Protein AF-A0A7Z9HF54-F1 (afdb_monomer_lite)

Structure (mmCIF, N/CA/C/O backbone):
data_AF-A0A7Z9HF54-F1
#
_entry.id   AF-A0A7Z9HF54-F1
#
loop_
_atom_site.group_PDB
_atom_site.id
_atom_site.type_symbol
_atom_site.label_atom_id
_atom_site.label_alt_id
_atom_site.label_comp_id
_atom_site.label_asym_id
_atom_site.label_entity_id
_atom_site.label_seq_id
_atom_site.pdbx_PDB_ins_code
_atom_site.Cartn_x
_atom_site.Cartn_y
_atom_site.Cartn_z
_atom_site.occupancy
_atom_site.B_iso_or_equiv
_atom_site.auth_seq_id
_atom_site.auth_comp_id
_atom_site.auth_asym_id
_atom_site.auth_atom_id
_atom_site.pdbx_PDB_model_num
ATOM 1 N N . SER A 1 1 ? -14.519 -15.956 -8.396 1.00 73.06 1 SER A N 1
ATOM 2 C CA . SER A 1 1 ? -13.255 -16.584 -8.837 1.00 73.06 1 SER A CA 1
ATOM 3 C C . SER A 1 1 ? -12.858 -16.233 -10.271 1.00 73.06 1 SER A C 1
ATOM 5 O O . SER A 1 1 ? -11.722 -15.829 -10.467 1.00 73.06 1 SER A O 1
ATOM 7 N N . LEU A 1 2 ? -13.773 -16.263 -11.252 1.00 82.81 2 LEU A N 1
ATOM 8 C CA . LEU A 1 2 ? -13.471 -16.016 -12.679 1.00 82.81 2 LEU A CA 1
ATOM 9 C C . LEU A 1 2 ? -12.888 -14.635 -13.032 1.00 82.81 2 LEU A C 1
ATOM 11 O O . LEU A 1 2 ? -11.873 -14.546 -13.719 1.00 82.81 2 LEU A O 1
ATOM 15 N N . PHE A 1 3 ? -13.478 -13.540 -12.544 1.00 84.56 3 PHE A N 1
ATOM 16 C CA . PHE A 1 3 ? -12.905 -12.205 -12.782 1.00 84.56 3 PHE A CA 1
ATOM 17 C C . PHE A 1 3 ? -11.520 -12.054 -12.134 1.00 84.56 3 PHE A C 1
ATOM 19 O O . PHE A 1 3 ? -10.623 -11.445 -12.713 1.00 84.56 3 PHE A O 1
ATOM 26 N N . GLY A 1 4 ? -11.322 -12.684 -10.971 1.00 83.31 4 GLY A N 1
ATOM 27 C CA . GLY A 1 4 ? -10.031 -12.739 -10.287 1.00 83.31 4 GLY A CA 1
ATOM 28 C C . GLY A 1 4 ? -8.976 -13.498 -11.091 1.00 83.31 4 GLY A C 1
ATOM 29 O O . GLY A 1 4 ? -7.866 -13.001 -11.234 1.00 83.31 4 GLY A O 1
ATOM 30 N N . SER A 1 5 ? -9.312 -14.647 -11.687 1.00 88.19 5 SER A N 1
ATOM 31 C CA . SER A 1 5 ? -8.368 -15.389 -12.533 1.00 88.19 5 SER A CA 1
ATOM 32 C C . SER A 1 5 ? -7.984 -14.619 -13.796 1.00 88.19 5 SER A C 1
ATOM 34 O O . SER A 1 5 ? -6.807 -14.570 -14.139 1.00 88.19 5 SER A O 1
ATOM 36 N N . VAL A 1 6 ? -8.935 -13.955 -14.462 1.00 90.62 6 VAL A N 1
ATOM 37 C CA . VAL A 1 6 ? -8.623 -13.111 -15.633 1.00 90.62 6 VAL A CA 1
ATOM 38 C C . VAL A 1 6 ? -7.692 -11.961 -15.235 1.00 90.62 6 VAL A C 1
ATOM 40 O O . VAL A 1 6 ? -6.705 -11.691 -15.919 1.00 90.62 6 VAL A O 1
ATOM 43 N N . PHE A 1 7 ? -7.954 -11.323 -14.092 1.00 88.62 7 PHE A N 1
ATOM 44 C CA . PHE A 1 7 ? -7.105 -10.255 -13.572 1.00 88.62 7 PHE A CA 1
ATOM 45 C C . PHE A 1 7 ? -5.696 -10.744 -13.197 1.00 88.62 7 PHE A C 1
ATOM 47 O O . PHE A 1 7 ? -4.709 -10.099 -13.549 1.00 88.62 7 PHE A O 1
ATOM 54 N N . LEU A 1 8 ? -5.576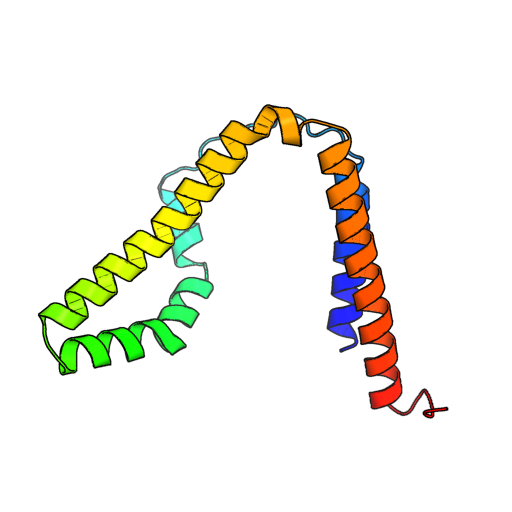 -11.906 -12.547 1.00 89.69 8 LEU A N 1
ATOM 55 C CA . LEU A 1 8 ? -4.285 -12.505 -12.197 1.00 89.69 8 LEU A CA 1
ATOM 56 C C . LEU A 1 8 ? -3.484 -12.940 -13.432 1.00 89.69 8 LEU A C 1
ATOM 58 O O . LEU A 1 8 ? -2.275 -12.716 -13.466 1.00 89.69 8 LEU A O 1
ATOM 62 N N . LEU A 1 9 ? -4.135 -13.485 -14.467 1.00 91.31 9 LEU A N 1
ATOM 63 C CA . LEU A 1 9 ? -3.499 -13.769 -15.763 1.00 91.31 9 LEU A CA 1
ATOM 64 C C . LEU A 1 9 ? -2.933 -12.493 -16.394 1.00 91.31 9 LEU A C 1
ATOM 66 O O . LEU A 1 9 ? -1.783 -12.469 -16.841 1.00 91.31 9 LEU A O 1
ATOM 70 N N . TYR A 1 10 ? -3.720 -11.416 -16.400 1.00 91.12 10 TYR A N 1
ATOM 71 C CA . TYR A 1 10 ? -3.278 -10.119 -16.907 1.00 91.12 10 TYR A CA 1
ATOM 72 C C . TYR A 1 10 ? -2.076 -9.575 -16.117 1.00 91.12 10 TYR A C 1
ATOM 74 O O . TYR A 1 10 ? -1.085 -9.149 -16.711 1.00 91.12 10 TYR A O 1
ATOM 82 N N . LEU A 1 11 ? -2.111 -9.639 -14.783 1.00 89.94 11 LEU A N 1
ATOM 83 C CA . LEU A 1 11 ? -0.994 -9.206 -13.941 1.00 89.94 11 LEU A CA 1
ATOM 84 C C . LEU A 1 11 ? 0.261 -10.063 -14.133 1.00 89.94 11 LEU A C 1
ATOM 86 O O . LEU A 1 11 ? 1.354 -9.511 -14.250 1.00 89.94 11 LEU A O 1
ATOM 90 N N . GLY A 1 12 ? 0.123 -11.389 -14.202 1.00 88.88 12 GLY A N 1
ATOM 91 C CA . GLY A 1 12 ? 1.248 -12.305 -14.389 1.00 88.88 12 GLY A CA 1
ATOM 92 C C . GLY A 1 12 ? 1.949 -12.098 -15.732 1.00 88.88 12 GLY A C 1
ATOM 93 O O . GLY A 1 12 ? 3.168 -11.924 -15.778 1.00 88.88 12 GLY A O 1
ATOM 94 N N . THR A 1 13 ? 1.182 -12.015 -16.823 1.00 88.81 13 THR A N 1
ATOM 95 C CA . THR A 1 13 ? 1.723 -11.749 -18.169 1.00 88.81 13 THR A CA 1
ATOM 96 C C . THR A 1 13 ? 2.382 -10.374 -18.262 1.00 88.81 13 THR A C 1
ATOM 98 O O . THR A 1 13 ? 3.482 -10.249 -18.809 1.00 88.81 13 THR A O 1
ATOM 101 N N . LYS A 1 14 ? 1.768 -9.346 -17.663 1.00 88.12 14 LYS A N 1
ATOM 102 C CA . LYS A 1 14 ? 2.359 -8.009 -17.574 1.00 88.12 14 LYS A CA 1
ATOM 103 C C . LYS A 1 14 ? 3.664 -8.025 -16.777 1.00 88.12 14 LYS A C 1
ATOM 105 O O . LYS A 1 14 ? 4.638 -7.470 -17.269 1.00 88.12 14 LYS A O 1
ATOM 110 N N . SER A 1 15 ? 3.705 -8.706 -15.627 1.00 86.94 15 SER A N 1
ATOM 111 C CA . SER A 1 15 ? 4.897 -8.834 -14.771 1.00 86.94 15 SER A CA 1
ATOM 112 C C . SER A 1 15 ? 6.085 -9.427 -15.532 1.00 86.94 15 SER A C 1
ATOM 114 O O . SER A 1 15 ? 7.181 -8.864 -15.513 1.00 86.94 15 SER A O 1
ATOM 116 N N . ILE A 1 16 ? 5.858 -10.514 -16.280 1.00 86.25 16 ILE A N 1
ATOM 117 C CA . ILE A 1 16 ? 6.887 -11.160 -17.112 1.00 86.25 16 ILE A CA 1
ATOM 118 C C . ILE A 1 16 ? 7.360 -10.217 -18.225 1.00 86.25 16 ILE A C 1
ATOM 120 O O . ILE A 1 16 ? 8.562 -10.104 -18.471 1.00 86.25 16 ILE A O 1
ATOM 124 N N . ARG A 1 17 ? 6.435 -9.509 -18.889 1.00 83.62 17 ARG A N 1
ATOM 125 C CA . ARG A 1 17 ? 6.770 -8.564 -19.965 1.00 83.62 17 ARG A CA 1
ATOM 126 C C . ARG A 1 17 ? 7.589 -7.381 -19.449 1.00 83.62 17 ARG A C 1
ATOM 128 O O . ARG A 1 17 ? 8.573 -7.016 -20.083 1.00 83.62 17 ARG A O 1
ATOM 135 N N . THR A 1 18 ? 7.225 -6.821 -18.296 1.00 80.00 18 THR A N 1
ATOM 136 C CA . THR A 1 18 ? 7.957 -5.714 -17.663 1.00 80.00 18 THR A CA 1
ATOM 137 C C . THR A 1 18 ? 9.310 -6.142 -17.108 1.00 80.00 18 THR A C 1
ATOM 139 O O . THR A 1 18 ? 10.243 -5.356 -17.159 1.00 80.00 18 THR A O 1
ATOM 142 N N . ALA A 1 19 ? 9.459 -7.389 -16.649 1.00 76.56 19 ALA A N 1
ATOM 143 C CA . ALA A 1 19 ? 10.743 -7.922 -16.186 1.00 76.56 19 ALA A CA 1
ATOM 144 C C . ALA A 1 19 ? 11.797 -8.009 -17.304 1.00 76.56 19 ALA A C 1
ATOM 146 O O . ALA A 1 19 ? 12.995 -7.999 -17.034 1.00 76.56 19 ALA A O 1
ATOM 147 N N . ASN A 1 20 ? 11.348 -8.144 -18.555 1.00 68.44 20 ASN A N 1
ATOM 148 C CA . ASN A 1 20 ? 12.210 -8.216 -19.733 1.00 68.44 20 ASN A CA 1
ATOM 149 C C . ASN A 1 20 ? 12.544 -6.840 -20.328 1.00 68.44 20 ASN A C 1
ATOM 151 O O . ASN A 1 20 ? 13.436 -6.772 -21.169 1.00 68.44 20 ASN A O 1
ATOM 155 N N . ALA A 1 21 ? 11.829 -5.781 -19.940 1.00 69.12 21 ALA A N 1
ATOM 156 C CA . ALA A 1 21 ? 12.129 -4.427 -20.382 1.00 69.12 21 ALA A CA 1
ATOM 157 C C . ALA A 1 21 ? 13.331 -3.891 -19.596 1.00 69.12 21 ALA A C 1
ATOM 159 O O . ALA A 1 21 ? 13.391 -4.044 -18.375 1.00 69.12 21 ALA A O 1
ATOM 160 N N . GLU A 1 22 ? 14.286 -3.267 -20.286 1.00 63.28 22 GLU A N 1
ATOM 161 C CA . GLU A 1 22 ? 15.338 -2.513 -19.610 1.00 63.28 22 GLU A CA 1
ATOM 162 C C . GLU A 1 22 ? 14.690 -1.394 -18.794 1.00 63.28 22 GLU A C 1
ATOM 164 O O . GLU A 1 22 ? 13.923 -0.583 -19.319 1.00 63.28 22 GLU A O 1
ATOM 169 N N . ILE A 1 23 ? 14.967 -1.379 -17.490 1.00 64.12 23 ILE A N 1
ATOM 170 C CA . ILE A 1 23 ? 14.507 -0.317 -16.603 1.00 64.12 23 ILE A CA 1
ATOM 171 C C . ILE A 1 23 ? 15.340 0.910 -16.946 1.00 64.12 23 ILE A C 1
ATOM 173 O O . ILE A 1 23 ? 16.463 1.069 -16.473 1.00 64.12 23 ILE A O 1
ATOM 177 N N . THR A 1 24 ? 14.807 1.759 -17.816 1.00 60.50 24 THR A N 1
ATOM 178 C CA . THR A 1 24 ? 15.366 3.089 -18.027 1.00 60.50 24 THR A CA 1
ATOM 179 C C . THR A 1 24 ? 15.250 3.842 -16.703 1.00 60.50 24 THR A C 1
ATOM 181 O O . THR A 1 24 ? 14.173 3.844 -16.102 1.00 60.50 24 THR A O 1
ATOM 184 N N . ASP A 1 25 ? 16.344 4.452 -16.235 1.00 60.00 25 ASP A N 1
ATOM 185 C CA . ASP A 1 25 ? 16.363 5.318 -15.048 1.00 60.00 25 ASP A CA 1
ATOM 186 C C . ASP A 1 25 ? 15.501 6.563 -15.337 1.00 60.00 25 ASP A C 1
ATOM 188 O O . ASP A 1 25 ? 15.983 7.629 -15.713 1.00 60.00 25 ASP A O 1
ATOM 192 N N . PHE A 1 26 ? 14.183 6.409 -15.231 1.00 63.44 26 PHE A N 1
ATOM 193 C CA . PHE A 1 26 ? 13.230 7.496 -15.353 1.00 63.44 26 PHE A CA 1
ATOM 194 C C . PHE A 1 26 ? 12.979 8.049 -13.959 1.00 63.44 26 PHE A C 1
ATOM 196 O O . PHE A 1 26 ? 12.243 7.460 -13.168 1.00 63.44 26 PHE A O 1
ATOM 203 N N . THR A 1 27 ? 13.594 9.184 -13.645 1.00 70.81 27 THR A N 1
ATOM 204 C CA . THR A 1 27 ? 13.234 9.994 -12.483 1.00 70.81 27 THR A CA 1
ATOM 205 C C . THR A 1 27 ? 12.009 10.834 -12.844 1.00 70.81 27 THR A C 1
ATOM 207 O O . THR A 1 27 ? 12.118 11.766 -13.644 1.00 70.81 27 THR A O 1
ATOM 210 N N . PRO A 1 28 ? 10.818 10.532 -12.290 1.00 71.31 28 PRO A N 1
ATOM 211 C CA . PRO A 1 28 ? 9.639 11.344 -12.544 1.00 71.31 28 PRO A CA 1
ATOM 212 C C . PRO A 1 28 ? 9.863 12.761 -12.016 1.00 71.31 28 PRO A C 1
ATOM 214 O O . PRO A 1 28 ? 10.565 12.964 -11.021 1.00 71.31 28 PRO A O 1
ATOM 217 N N . ARG A 1 29 ? 9.222 13.746 -12.650 1.00 82.69 29 ARG A N 1
ATOM 218 C CA . ARG A 1 29 ? 9.206 15.117 -12.135 1.00 82.69 29 ARG A CA 1
ATOM 219 C C . ARG A 1 29 ? 8.659 15.113 -10.696 1.00 82.69 29 ARG A C 1
ATOM 221 O O . ARG A 1 29 ? 7.657 14.438 -10.449 1.00 82.69 29 ARG A O 1
ATOM 228 N N . PRO A 1 30 ? 9.260 15.868 -9.757 1.00 80.94 30 PRO A N 1
ATOM 229 C CA . PRO A 1 30 ? 8.697 16.019 -8.423 1.00 80.94 30 PRO A CA 1
ATOM 230 C C . PRO A 1 30 ? 7.279 16.590 -8.525 1.00 80.94 30 PRO A C 1
ATOM 232 O O . PRO A 1 30 ? 7.061 17.629 -9.152 1.00 80.94 30 PRO A O 1
ATOM 235 N N . LEU A 1 31 ? 6.321 15.878 -7.932 1.00 83.94 31 LEU A N 1
ATOM 236 C CA . LEU A 1 31 ? 4.926 16.305 -7.864 1.00 83.94 31 LEU A CA 1
ATOM 237 C C . LEU A 1 31 ? 4.813 17.575 -7.015 1.00 83.94 31 LEU A C 1
ATOM 239 O O . LEU A 1 31 ? 5.521 17.735 -6.016 1.00 83.94 31 LEU A O 1
ATOM 243 N N . LEU A 1 32 ? 3.898 18.471 -7.385 1.00 91.44 32 LEU A N 1
ATOM 244 C CA . LEU A 1 32 ? 3.596 19.637 -6.556 1.00 91.44 32 LEU A CA 1
ATOM 245 C C . LEU A 1 32 ? 2.872 19.209 -5.270 1.00 91.44 32 LEU A C 1
ATOM 247 O O . LEU A 1 32 ? 2.116 18.238 -5.258 1.00 91.44 32 LEU A O 1
ATOM 251 N N . LEU A 1 33 ? 3.009 19.997 -4.195 1.00 89.31 33 LEU A N 1
ATOM 252 C CA . LEU A 1 33 ? 2.294 19.771 -2.926 1.00 89.31 33 LEU A CA 1
ATOM 253 C C . LEU A 1 33 ? 0.785 19.572 -3.128 1.00 89.31 33 LEU A C 1
ATOM 255 O O . LEU A 1 33 ? 0.186 18.689 -2.518 1.00 89.31 33 LEU A O 1
ATOM 259 N N . LYS A 1 34 ? 0.181 20.341 -4.042 1.00 91.06 34 LYS A N 1
ATOM 260 C CA . LYS A 1 34 ? -1.237 20.213 -4.399 1.00 91.06 34 LYS A CA 1
ATOM 261 C C . LYS A 1 34 ? -1.574 18.822 -4.948 1.00 91.06 34 LYS A C 1
ATOM 263 O O . LYS A 1 34 ? -2.594 18.255 -4.572 1.00 91.06 34 LYS A O 1
ATOM 268 N N . GLU A 1 35 ? -0.731 18.264 -5.809 1.00 88.88 35 GLU A N 1
ATOM 269 C CA . GLU A 1 35 ? -0.945 16.937 -6.400 1.00 88.88 35 GLU A CA 1
ATOM 270 C C . GLU A 1 35 ? -0.825 15.842 -5.335 1.00 88.88 35 GLU A C 1
ATOM 272 O O . GLU A 1 35 ? -1.640 14.920 -5.304 1.00 88.88 35 GLU A O 1
ATOM 277 N N . LEU A 1 36 ? 0.128 15.986 -4.408 1.00 87.88 36 LEU A N 1
ATOM 278 C CA . LEU A 1 36 ? 0.295 15.078 -3.270 1.00 87.88 36 LEU A CA 1
ATOM 279 C C . LEU A 1 36 ? -0.930 15.091 -2.345 1.00 87.88 36 LEU A C 1
ATOM 281 O O . LEU A 1 36 ? -1.429 14.029 -1.968 1.00 87.88 36 LEU A O 1
ATOM 285 N N . MET A 1 37 ? -1.442 16.281 -2.016 1.00 90.19 37 MET A N 1
ATOM 286 C CA . MET A 1 37 ? -2.636 16.437 -1.181 1.00 90.19 37 MET A CA 1
ATOM 287 C C . MET A 1 37 ? -3.874 15.838 -1.850 1.00 90.19 37 MET A C 1
ATOM 289 O O . MET A 1 37 ? -4.573 15.047 -1.223 1.00 90.19 37 MET A O 1
ATOM 293 N N . ILE A 1 38 ? -4.125 16.161 -3.125 1.00 91.31 38 ILE A N 1
ATOM 294 C CA . ILE A 1 38 ? -5.291 15.646 -3.859 1.00 91.31 38 ILE A CA 1
ATOM 295 C C . ILE A 1 38 ? -5.218 14.122 -3.986 1.00 91.31 38 ILE A C 1
ATOM 297 O O . ILE A 1 38 ? -6.205 13.442 -3.726 1.00 91.31 38 ILE A O 1
ATOM 301 N N . THR A 1 39 ? -4.050 13.568 -4.319 1.00 87.75 39 THR A N 1
ATOM 302 C CA . THR A 1 39 ? -3.875 12.112 -4.444 1.00 87.75 39 THR A CA 1
ATOM 303 C C . THR A 1 39 ? -4.144 11.403 -3.119 1.00 87.75 39 THR A C 1
ATOM 305 O O . THR A 1 39 ? -4.743 10.330 -3.106 1.00 87.75 39 THR A O 1
ATOM 308 N N . ASN A 1 40 ? -3.729 11.991 -1.992 1.00 88.38 40 ASN A N 1
ATOM 309 C CA . ASN A 1 40 ? -4.006 11.425 -0.676 1.00 88.38 40 ASN A CA 1
ATOM 310 C C . ASN A 1 40 ? -5.495 11.526 -0.308 1.00 88.38 40 ASN A C 1
ATOM 312 O O . ASN A 1 40 ? -6.059 10.549 0.172 1.00 88.38 40 ASN A O 1
ATOM 316 N N . LEU A 1 41 ? -6.129 12.666 -0.594 1.00 89.69 41 LEU A N 1
ATOM 317 C CA . LEU A 1 41 ? -7.532 12.928 -0.267 1.00 89.69 41 LEU A CA 1
ATOM 318 C C . LEU A 1 41 ? -8.507 12.091 -1.107 1.00 89.69 41 LEU A C 1
ATOM 320 O O . LEU A 1 41 ? -9.559 11.690 -0.629 1.00 89.69 41 LEU A O 1
ATOM 324 N N . VAL A 1 42 ? -8.170 11.818 -2.366 1.00 91.88 42 VAL A N 1
ATOM 325 C CA . VAL A 1 42 ? -9.005 11.005 -3.267 1.00 91.88 42 VAL A CA 1
ATOM 326 C C . VAL A 1 42 ? -8.751 9.504 -3.071 1.00 91.88 42 VAL A C 1
ATOM 328 O O . VAL A 1 42 ? -9.515 8.672 -3.556 1.00 91.88 42 VAL A O 1
ATOM 331 N N . ASN A 1 43 ? -7.705 9.119 -2.335 1.00 89.50 43 ASN A N 1
ATOM 332 C CA . ASN A 1 43 ? -7.433 7.719 -2.038 1.00 89.50 43 ASN A CA 1
ATOM 333 C C . ASN A 1 43 ? -8.495 7.175 -1.061 1.00 89.50 43 ASN A 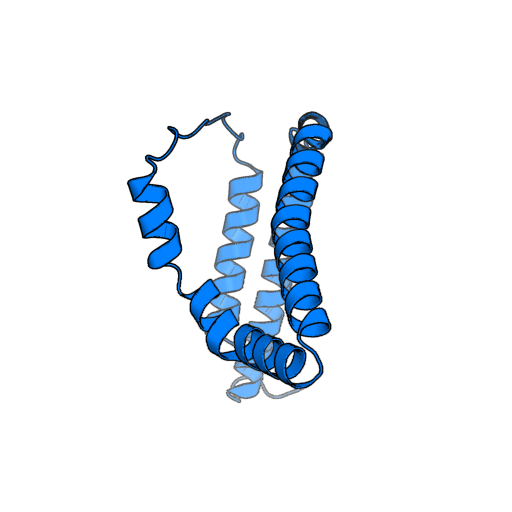C 1
ATOM 335 O O . ASN A 1 43 ? -8.555 7.644 0.073 1.00 89.50 43 ASN A O 1
ATOM 339 N N . PRO A 1 44 ? -9.302 6.161 -1.427 1.00 91.25 44 PRO A N 1
ATOM 340 C CA . PRO A 1 44 ? -10.331 5.619 -0.537 1.00 91.25 44 PRO A CA 1
ATOM 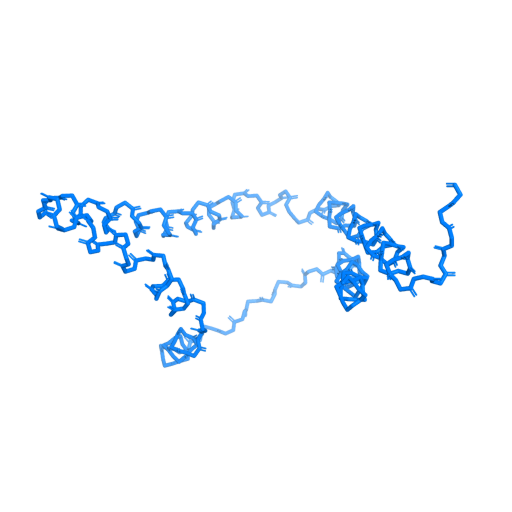341 C C . PRO A 1 44 ? -9.748 4.761 0.596 1.00 91.25 44 PRO A C 1
ATOM 343 O O . PRO A 1 44 ? -10.409 4.539 1.610 1.00 91.25 44 PRO A O 1
ATOM 346 N N . ASN A 1 45 ? -8.511 4.274 0.449 1.00 87.94 45 ASN A N 1
ATOM 347 C CA . ASN A 1 45 ? -7.930 3.302 1.375 1.00 87.94 45 ASN A CA 1
ATOM 348 C C . ASN A 1 45 ? -7.782 3.832 2.818 1.00 87.94 45 ASN A C 1
ATOM 350 O O . ASN A 1 45 ? -8.176 3.112 3.736 1.00 87.94 45 ASN A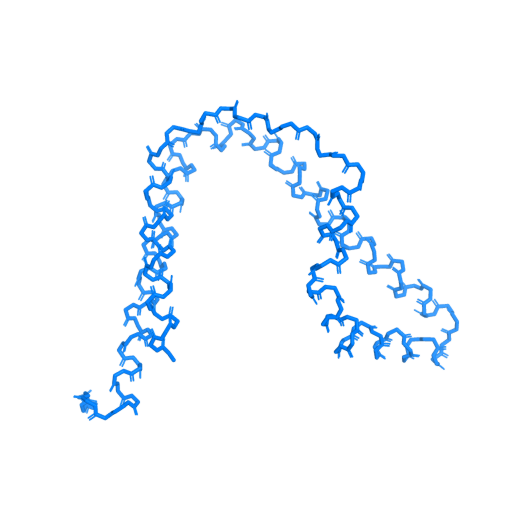 O 1
ATOM 354 N N . PRO A 1 46 ? -7.274 5.060 3.070 1.00 90.38 46 PRO A N 1
ATOM 355 C CA . PRO A 1 46 ? -7.202 5.615 4.421 1.00 90.38 46 PRO A CA 1
ATOM 356 C C . PRO A 1 46 ? -8.574 5.759 5.083 1.00 90.38 46 PRO A C 1
ATOM 358 O O . PRO A 1 46 ? -8.704 5.458 6.266 1.00 90.38 46 PRO A O 1
ATOM 361 N N . TYR A 1 47 ? -9.599 6.169 4.330 1.00 92.19 47 TYR A N 1
ATOM 362 C CA . TYR A 1 47 ? -10.957 6.302 4.859 1.00 92.19 47 TYR A CA 1
ATOM 363 C C . TYR A 1 47 ? -11.532 4.946 5.234 1.00 92.19 47 TYR A C 1
ATOM 365 O O . TYR A 1 47 ? -12.006 4.782 6.353 1.00 92.19 47 TYR A O 1
ATOM 373 N N . LEU A 1 48 ? -11.432 3.958 4.341 1.00 94.00 48 LEU A N 1
ATOM 374 C CA . LEU A 1 48 ? -11.881 2.598 4.630 1.00 94.00 48 LEU A CA 1
ATOM 375 C C . LEU A 1 48 ? -11.192 2.043 5.875 1.00 94.00 48 LEU A C 1
ATOM 377 O O . LEU A 1 48 ? -11.870 1.512 6.750 1.00 94.00 48 LEU A O 1
ATOM 381 N N . PHE A 1 49 ? -9.876 2.223 6.005 1.00 93.38 49 PHE A N 1
ATOM 382 C CA . PHE A 1 49 ? -9.144 1.817 7.202 1.00 93.38 49 PHE A CA 1
ATOM 383 C C . PHE A 1 49 ? -9.678 2.502 8.465 1.00 93.38 49 PHE A C 1
ATOM 385 O O . PHE A 1 49 ? -10.006 1.816 9.433 1.00 93.38 49 PHE A O 1
ATOM 392 N N . TRP A 1 50 ? -9.785 3.834 8.470 1.00 94.44 50 TRP A N 1
ATOM 393 C CA . TRP A 1 50 ? -10.221 4.571 9.655 1.00 94.44 50 TRP A CA 1
ATOM 394 C C . TRP A 1 50 ? -11.675 4.272 10.020 1.00 94.44 50 TRP A C 1
ATOM 396 O O . TRP A 1 50 ? -11.958 4.104 11.199 1.00 94.44 50 TRP A O 1
ATOM 406 N N . PHE A 1 51 ? -12.574 4.110 9.051 1.00 94.81 51 PHE A N 1
ATOM 407 C CA . PHE A 1 51 ? -13.968 3.758 9.327 1.00 94.81 51 PHE A CA 1
ATOM 408 C C . PHE A 1 51 ? -14.142 2.328 9.848 1.00 94.81 51 PHE A C 1
ATOM 410 O O . PHE A 1 51 ? -14.986 2.098 10.709 1.00 94.81 51 PHE A O 1
ATOM 417 N N . THR A 1 52 ? -13.367 1.364 9.346 1.00 93.88 52 THR A N 1
ATOM 418 C CA . THR A 1 52 ? -13.592 -0.062 9.652 1.00 93.88 52 THR A CA 1
ATOM 419 C C . THR A 1 52 ? -12.769 -0.578 10.827 1.00 93.88 52 THR A C 1
ATOM 421 O O . THR A 1 52 ? -13.246 -1.416 11.588 1.00 93.88 52 THR A O 1
ATOM 424 N N . VAL A 1 53 ? -11.537 -0.093 10.988 1.00 93.75 53 VAL A N 1
ATOM 425 C CA . VAL A 1 53 ? -10.563 -0.655 11.934 1.00 93.75 53 VAL A CA 1
ATOM 426 C C . VAL A 1 53 ? -9.945 0.442 12.792 1.00 93.75 53 VAL A C 1
ATOM 428 O O . VAL A 1 53 ? -10.036 0.388 14.016 1.00 93.75 53 VAL A O 1
ATOM 431 N N . GLY A 1 54 ? -9.352 1.458 12.162 1.00 93.25 54 GLY A N 1
ATOM 432 C CA . GLY A 1 54 ? -8.541 2.472 12.833 1.00 93.25 54 GLY A CA 1
ATOM 433 C C . GLY A 1 54 ? -9.297 3.241 13.913 1.00 93.25 54 GLY A C 1
ATOM 434 O O . GLY A 1 54 ? -8.847 3.278 15.056 1.00 93.25 54 GLY A O 1
ATOM 435 N N . ALA A 1 55 ? -10.457 3.822 13.586 1.00 93.62 55 ALA A N 1
ATOM 436 C CA . ALA A 1 55 ? -11.216 4.632 14.537 1.00 93.62 55 ALA A CA 1
ATOM 437 C C . ALA A 1 55 ? -11.849 3.784 15.651 1.00 93.62 55 ALA A C 1
ATOM 439 O O . ALA A 1 55 ? -11.686 4.163 16.810 1.00 93.62 55 ALA A O 1
ATOM 440 N N . PRO A 1 56 ? -12.486 2.622 15.380 1.00 93.75 56 PRO A N 1
ATOM 441 C CA . PRO A 1 56 ? -12.962 1.743 16.447 1.00 93.75 56 PRO A CA 1
ATOM 442 C C . PRO A 1 56 ? -11.861 1.324 17.432 1.00 93.75 56 PRO A C 1
ATOM 444 O O . PRO A 1 56 ? -12.094 1.333 18.640 1.00 93.75 56 PRO A O 1
ATOM 447 N N . LEU A 1 57 ? -10.657 0.993 16.944 1.00 93.81 57 LEU A N 1
ATOM 448 C CA . LEU A 1 57 ? -9.516 0.668 17.807 1.00 93.81 57 LEU A CA 1
ATOM 449 C C . LEU A 1 57 ? -9.027 1.883 18.596 1.00 93.81 57 LEU A C 1
ATOM 451 O O . LEU A 1 57 ? -8.863 1.783 19.808 1.00 93.81 57 LEU A O 1
ATOM 455 N N . MET A 1 58 ? -8.861 3.032 17.940 1.00 94.75 58 MET A N 1
ATOM 456 C CA . MET A 1 58 ? -8.435 4.270 18.591 1.00 94.75 58 MET A CA 1
ATOM 457 C C . MET A 1 58 ? -9.396 4.667 19.717 1.00 94.75 58 MET A C 1
ATOM 459 O O . MET A 1 58 ? -8.956 4.927 20.835 1.00 94.75 58 MET A O 1
ATOM 463 N N . VAL A 1 59 ? -10.706 4.668 19.450 1.00 94.81 59 VAL A N 1
ATOM 464 C CA . VAL A 1 59 ? -11.736 5.012 20.442 1.00 94.81 59 VAL A CA 1
ATOM 465 C C . VAL A 1 59 ? -11.683 4.054 21.629 1.00 94.81 59 VAL A C 1
ATOM 467 O O . VAL A 1 59 ? -11.666 4.514 22.768 1.00 94.81 59 VAL A O 1
ATOM 470 N N . ARG A 1 60 ? -11.576 2.739 21.391 1.00 94.00 60 ARG A N 1
ATOM 471 C CA . ARG A 1 60 ? -11.419 1.746 22.470 1.00 94.00 60 ARG A CA 1
ATOM 472 C C . ARG A 1 60 ? -10.163 2.001 23.307 1.00 94.00 60 ARG A C 1
ATOM 474 O O . ARG A 1 60 ? -10.221 1.911 24.529 1.00 94.00 60 ARG A O 1
ATOM 481 N N . SER A 1 61 ? -9.047 2.360 22.674 1.00 92.81 61 SER A N 1
ATOM 482 C CA . SER A 1 61 ? -7.806 2.682 23.383 1.00 92.81 61 SER A CA 1
ATOM 483 C C . SER A 1 61 ? -7.946 3.927 24.264 1.00 92.81 61 SER A C 1
ATOM 485 O O . SER A 1 61 ? -7.508 3.890 25.410 1.00 92.81 61 SER A O 1
ATOM 487 N N . PHE A 1 62 ? -8.597 4.992 23.783 1.00 94.00 62 PHE A N 1
ATOM 488 C CA . PHE A 1 62 ? -8.860 6.196 24.588 1.00 94.00 62 PHE A CA 1
ATOM 489 C C . PHE A 1 62 ? -9.868 5.962 25.718 1.00 94.00 62 PHE A C 1
ATOM 491 O O . PHE A 1 62 ? -9.738 6.569 26.778 1.00 94.00 62 PHE A O 1
ATOM 498 N N . GLN A 1 63 ? -10.847 5.076 25.515 1.00 93.94 63 GLN A N 1
ATOM 499 C CA . GLN A 1 63 ? -11.800 4.686 26.558 1.00 93.94 63 GLN A CA 1
ATOM 500 C C . GLN A 1 63 ? -11.133 3.937 27.714 1.00 93.94 63 GLN A C 1
ATOM 502 O O . GLN A 1 63 ? -11.598 4.038 28.845 1.00 93.94 63 GLN A O 1
ATOM 507 N N . GLN A 1 64 ? -10.054 3.196 27.446 1.00 91.00 64 GLN A N 1
ATOM 508 C CA . GLN A 1 64 ? -9.315 2.499 28.492 1.00 91.00 64 GLN A CA 1
ATOM 509 C C . GLN A 1 64 ? -8.476 3.477 29.316 1.00 91.00 64 GLN A C 1
ATOM 511 O O . GLN A 1 64 ? -8.661 3.579 30.524 1.00 91.00 64 GLN A O 1
ATOM 516 N N . THR A 1 65 ? -7.571 4.213 28.666 1.00 92.38 65 THR A N 1
ATOM 517 C CA . THR A 1 65 ? -6.865 5.349 29.270 1.00 92.38 65 THR A CA 1
ATOM 518 C C . THR A 1 65 ? -6.436 6.338 28.187 1.00 92.38 65 THR A C 1
ATOM 520 O O . THR A 1 65 ? -6.148 5.957 27.050 1.00 92.38 65 THR A O 1
ATOM 523 N N . TRP A 1 66 ? -6.281 7.610 28.555 1.00 92.00 66 TRP A N 1
ATOM 524 C CA . TRP A 1 66 ? -5.695 8.619 27.664 1.00 92.00 66 TRP A CA 1
ATOM 525 C C . TRP A 1 66 ? -4.304 8.216 27.149 1.00 92.00 66 TRP A C 1
ATOM 527 O O . TRP A 1 66 ? -4.000 8.416 25.973 1.00 92.00 66 TRP A O 1
ATOM 537 N N . GLY A 1 67 ? -3.482 7.595 28.003 1.00 94.00 67 GLY A N 1
ATOM 538 C CA . GLY A 1 67 ? -2.148 7.114 27.636 1.00 94.00 67 GLY A CA 1
ATOM 539 C C . GLY A 1 67 ? -2.187 6.030 26.559 1.00 94.00 67 GLY A C 1
ATOM 540 O O . GLY A 1 67 ? -1.464 6.126 25.572 1.00 94.00 67 GLY A O 1
ATOM 541 N N . SER A 1 68 ? -3.083 5.048 26.687 1.00 90.06 68 SER A N 1
ATOM 542 C CA . SER A 1 68 ? -3.251 3.970 25.704 1.00 90.06 68 SER A CA 1
ATOM 543 C C . SER A 1 68 ? -3.644 4.495 24.321 1.00 90.06 68 SER A C 1
ATOM 545 O O . SER A 1 68 ? -3.128 4.008 23.315 1.00 90.06 68 SER A O 1
ATOM 547 N N . GLY A 1 69 ? -4.512 5.510 24.255 1.00 92.00 69 GLY A N 1
ATOM 548 C CA . GLY A 1 69 ? -4.868 6.176 22.999 1.00 92.00 69 GLY A CA 1
ATOM 549 C C . GLY A 1 69 ? -3.677 6.867 22.324 1.00 92.00 69 GLY A C 1
ATOM 550 O O . GLY A 1 69 ? -3.460 6.703 21.122 1.00 92.00 69 GLY A O 1
ATOM 551 N N . ILE A 1 70 ? -2.858 7.583 23.101 1.00 95.06 70 ILE A N 1
ATOM 552 C CA . ILE A 1 70 ? -1.638 8.240 22.604 1.00 95.06 70 ILE A CA 1
ATOM 553 C C . ILE A 1 70 ? -0.614 7.200 22.128 1.00 95.06 70 ILE A C 1
ATOM 555 O O . ILE A 1 70 ? -0.060 7.344 21.037 1.00 95.06 70 ILE A O 1
ATOM 559 N N . THR A 1 71 ? -0.388 6.132 22.900 1.00 95.00 71 THR A N 1
ATOM 560 C CA . THR A 1 71 ? 0.521 5.041 22.520 1.00 95.00 71 THR A CA 1
ATOM 561 C C . THR A 1 71 ? 0.063 4.354 21.238 1.00 95.00 71 THR A C 1
ATOM 563 O O . THR A 1 71 ? 0.888 4.127 20.357 1.00 95.00 71 THR A O 1
ATOM 566 N N . PHE A 1 72 ? -1.239 4.083 21.084 1.00 93.75 72 PHE A N 1
ATOM 567 C CA . PHE A 1 72 ? -1.787 3.533 19.843 1.00 93.75 72 PHE A CA 1
ATOM 568 C C . PHE A 1 72 ? -1.451 4.425 18.646 1.00 93.75 72 PHE A C 1
ATOM 570 O O . PHE A 1 72 ? -0.908 3.942 17.652 1.00 93.75 72 PHE A O 1
ATOM 577 N N . LEU A 1 73 ? -1.724 5.729 18.752 1.00 94.44 73 LEU A N 1
ATOM 578 C CA . LEU A 1 73 ? -1.488 6.675 17.664 1.00 94.44 73 LEU A CA 1
ATOM 579 C C . LEU A 1 73 ? 0.002 6.745 17.301 1.00 94.44 73 LEU A C 1
ATOM 581 O O . LEU A 1 73 ? 0.361 6.683 16.125 1.00 94.44 73 LEU A O 1
ATOM 585 N N . PHE A 1 74 ? 0.869 6.811 18.313 1.00 95.94 74 PHE A N 1
ATOM 586 C CA . PHE A 1 74 ? 2.314 6.848 18.127 1.00 95.94 74 PHE A CA 1
ATOM 587 C C . PHE A 1 74 ? 2.835 5.576 17.449 1.00 95.94 74 PHE A C 1
ATOM 589 O O . PHE A 1 74 ? 3.483 5.661 16.408 1.00 95.94 74 PHE A O 1
ATOM 596 N N . SER A 1 75 ? 2.513 4.393 17.982 1.00 94.31 75 SER A N 1
ATOM 597 C CA . SER A 1 75 ? 2.942 3.112 17.412 1.00 94.31 75 SER A CA 1
ATOM 598 C C . SER A 1 75 ? 2.389 2.890 16.004 1.00 94.31 75 SER A C 1
ATOM 600 O O . SER A 1 75 ? 3.104 2.372 15.146 1.00 94.31 75 SER A O 1
ATOM 602 N N . PHE A 1 76 ? 1.153 3.321 15.735 1.00 93.94 76 PHE A N 1
ATOM 603 C CA . PHE A 1 76 ? 0.541 3.229 14.413 1.00 93.94 76 PHE A CA 1
ATOM 604 C C . PHE A 1 76 ? 1.303 4.057 13.371 1.00 93.94 76 PHE A C 1
ATOM 606 O O . PHE A 1 76 ? 1.729 3.516 12.348 1.00 93.94 76 PHE A O 1
ATOM 613 N N . TYR A 1 77 ? 1.526 5.352 13.628 1.00 94.06 77 TYR A N 1
ATOM 614 C CA . TYR A 1 77 ? 2.246 6.212 12.683 1.00 94.06 77 TYR A CA 1
ATOM 615 C C . TYR A 1 77 ? 3.724 5.843 12.573 1.00 94.06 77 TYR A C 1
ATOM 617 O O . TYR A 1 77 ? 4.275 5.879 11.471 1.00 94.06 77 TYR A O 1
ATOM 625 N N . LEU A 1 78 ? 4.355 5.429 13.675 1.00 96.38 78 LEU A N 1
ATOM 626 C CA . LEU A 1 78 ? 5.728 4.933 13.662 1.00 96.38 78 LEU A CA 1
ATOM 627 C C . LEU A 1 78 ? 5.842 3.680 12.792 1.00 96.38 78 LEU A C 1
ATOM 629 O O . LEU A 1 78 ? 6.734 3.617 11.954 1.00 96.38 78 LEU A O 1
ATOM 633 N N . GLY A 1 79 ? 4.923 2.720 12.918 1.00 94.88 79 GLY A N 1
ATOM 634 C CA . GLY A 1 79 ? 4.892 1.533 12.063 1.00 94.88 79 GLY A CA 1
ATOM 635 C C . GLY A 1 79 ? 4.647 1.877 10.591 1.00 94.88 79 GLY A C 1
ATOM 636 O O . GLY A 1 79 ? 5.365 1.402 9.711 1.00 94.88 79 GLY A O 1
ATOM 637 N N . LEU A 1 80 ? 3.681 2.757 10.313 1.00 91.44 80 LEU A N 1
ATOM 638 C CA . LEU A 1 80 ? 3.309 3.142 8.950 1.00 91.44 80 LEU A CA 1
ATOM 639 C C . LEU A 1 80 ? 4.448 3.874 8.225 1.00 91.44 80 LEU A C 1
ATOM 641 O O . LEU A 1 80 ? 4.790 3.527 7.091 1.00 91.44 80 LEU A O 1
ATOM 645 N N . CYS A 1 81 ? 5.053 4.875 8.867 1.00 94.06 81 CYS A N 1
ATOM 646 C CA . CYS A 1 81 ? 6.201 5.596 8.319 1.00 94.06 81 CYS A CA 1
ATOM 647 C C . CYS A 1 81 ? 7.462 4.724 8.320 1.00 94.06 81 CYS A C 1
ATOM 649 O O . CYS A 1 81 ? 8.219 4.735 7.350 1.00 94.06 81 CYS A O 1
ATOM 651 N N . GLY A 1 82 ? 7.655 3.931 9.374 1.00 94.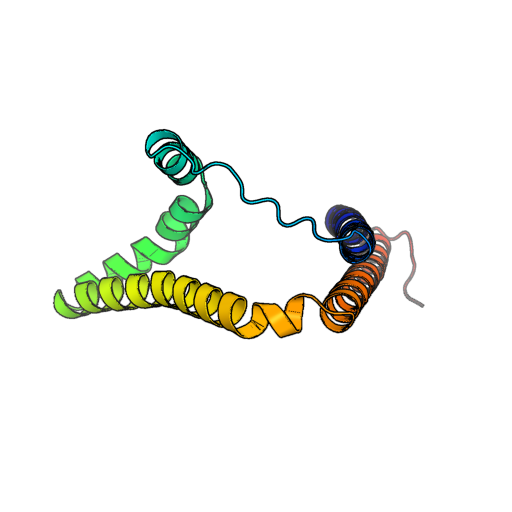12 82 GLY A N 1
ATOM 652 C CA . GLY A 1 82 ? 8.801 3.050 9.561 1.00 94.12 82 GLY A CA 1
ATOM 653 C C . GLY A 1 82 ? 8.914 1.999 8.466 1.00 94.12 82 GLY A C 1
ATOM 654 O O . GLY A 1 82 ? 9.979 1.866 7.876 1.00 94.12 82 GLY A O 1
ATOM 655 N N . VAL A 1 83 ? 7.823 1.314 8.104 1.00 93.75 83 VAL A N 1
ATOM 656 C CA . VAL A 1 83 ? 7.841 0.332 7.004 1.00 93.75 83 VAL A CA 1
ATOM 657 C C . VAL A 1 83 ? 8.212 0.992 5.677 1.00 93.75 83 VAL A C 1
ATOM 659 O O . VAL A 1 83 ? 9.041 0.460 4.944 1.00 93.75 83 VAL A O 1
ATOM 662 N N . LYS A 1 84 ? 7.662 2.174 5.369 1.00 89.12 84 LYS A N 1
ATOM 663 C CA . LYS A 1 84 ? 8.008 2.907 4.138 1.00 89.12 84 LYS A CA 1
ATOM 664 C C . LYS A 1 84 ? 9.481 3.311 4.111 1.00 89.12 84 LYS A C 1
ATOM 666 O O . LYS A 1 84 ? 10.132 3.154 3.082 1.00 89.12 84 LYS A O 1
ATOM 671 N N . LEU A 1 85 ? 10.004 3.794 5.239 1.00 92.00 85 LEU A N 1
ATOM 672 C CA . LEU A 1 85 ? 11.410 4.162 5.382 1.00 92.00 85 LEU A CA 1
ATOM 673 C C . LEU A 1 85 ? 12.325 2.940 5.241 1.00 92.00 85 LEU A C 1
ATOM 675 O O . LEU A 1 85 ? 13.278 2.978 4.471 1.00 92.00 85 LEU A O 1
ATOM 679 N N . LEU A 1 86 ? 12.017 1.844 5.937 1.00 92.69 86 LEU A N 1
ATOM 680 C CA . LEU A 1 86 ? 12.772 0.594 5.854 1.00 92.69 86 LEU A CA 1
ATOM 681 C C . LEU A 1 86 ? 12.782 0.044 4.428 1.00 92.69 86 LEU A C 1
ATOM 683 O O . LEU A 1 86 ? 13.840 -0.352 3.947 1.00 92.69 86 LEU A O 1
ATOM 687 N N . LEU A 1 87 ? 11.643 0.073 3.730 1.00 87.81 87 LEU A N 1
ATOM 688 C CA . LEU A 1 87 ? 11.559 -0.325 2.325 1.00 87.81 87 LEU A CA 1
ATOM 689 C C . LEU A 1 87 ? 12.392 0.588 1.423 1.00 87.81 87 LEU A C 1
ATOM 691 O O . LEU A 1 87 ? 13.098 0.081 0.557 1.00 87.81 87 LEU A O 1
ATOM 695 N N . ALA A 1 88 ? 12.364 1.905 1.635 1.00 87.88 88 ALA A N 1
ATOM 696 C CA . ALA A 1 88 ? 13.182 2.845 0.872 1.00 87.88 88 ALA A CA 1
ATOM 697 C C . ALA A 1 88 ? 14.687 2.610 1.091 1.00 87.88 88 ALA A C 1
ATOM 699 O O . ALA A 1 88 ? 15.449 2.567 0.126 1.00 87.88 88 ALA A O 1
ATOM 700 N N . ILE A 1 89 ? 15.116 2.389 2.339 1.00 86.94 89 ILE A N 1
ATOM 701 C CA . ILE A 1 89 ? 16.512 2.073 2.680 1.00 86.94 89 ILE A CA 1
ATOM 702 C C . ILE A 1 89 ? 16.915 0.719 2.089 1.00 86.94 89 ILE A C 1
ATOM 704 O O . ILE A 1 89 ? 17.981 0.605 1.484 1.00 86.94 89 ILE A O 1
ATOM 708 N N . ALA A 1 90 ? 16.071 -0.306 2.231 1.00 85.50 90 ALA A N 1
ATOM 709 C CA . ALA A 1 90 ? 16.326 -1.634 1.686 1.00 85.50 90 ALA A CA 1
ATOM 710 C C . ALA A 1 90 ? 16.431 -1.593 0.156 1.00 85.50 90 ALA A C 1
ATOM 712 O O . ALA A 1 90 ? 17.370 -2.155 -0.404 1.00 85.50 90 ALA A O 1
ATOM 713 N N . ALA A 1 91 ? 15.525 -0.879 -0.516 1.00 81.50 91 ALA A N 1
ATOM 714 C CA . ALA A 1 91 ? 15.552 -0.687 -1.961 1.00 81.50 91 ALA A CA 1
ATOM 715 C C . ALA A 1 91 ? 16.797 0.093 -2.411 1.00 81.50 91 ALA A C 1
ATOM 717 O O . ALA A 1 91 ? 17.454 -0.315 -3.366 1.00 81.50 91 ALA A O 1
ATOM 718 N N . GLY A 1 92 ? 17.173 1.159 -1.696 1.00 79.00 92 GLY A N 1
ATOM 719 C CA . GLY A 1 92 ? 18.378 1.942 -1.980 1.00 79.00 92 GLY A CA 1
ATOM 720 C C . GLY A 1 92 ? 19.669 1.137 -1.807 1.00 79.00 92 GLY A C 1
ATOM 721 O O . GLY A 1 92 ? 20.518 1.134 -2.695 1.00 79.00 92 GLY A O 1
ATOM 722 N N . LYS A 1 93 ? 19.798 0.381 -0.707 1.00 77.00 93 LYS A N 1
ATOM 723 C CA . LYS A 1 93 ? 20.951 -0.501 -0.449 1.00 77.00 93 LYS A CA 1
ATOM 724 C C . LYS A 1 93 ? 21.026 -1.652 -1.455 1.00 77.00 93 LYS A C 1
ATOM 726 O O . LYS A 1 93 ? 22.111 -2.048 -1.870 1.00 77.00 93 LYS A O 1
ATOM 731 N N . SER A 1 94 ? 19.870 -2.173 -1.858 1.00 67.38 94 SER A N 1
ATOM 732 C CA . SER A 1 94 ? 19.748 -3.268 -2.817 1.00 67.38 94 SER A CA 1
ATOM 733 C C . SER A 1 94 ? 19.776 -2.790 -4.273 1.00 67.38 94 SER A C 1
ATOM 735 O O . SER A 1 94 ? 19.666 -3.615 -5.169 1.00 67.38 94 SER A O 1
ATOM 737 N N . ARG A 1 95 ? 19.965 -1.490 -4.558 1.00 64.19 95 ARG A N 1
ATOM 738 C CA . ARG A 1 95 ? 19.943 -0.956 -5.933 1.00 64.19 95 ARG A CA 1
ATOM 739 C C . ARG A 1 95 ? 20.928 -1.688 -6.856 1.00 64.19 95 ARG A C 1
ATOM 741 O O . ARG A 1 95 ? 20.542 -2.077 -7.951 1.00 64.19 95 ARG A O 1
ATOM 748 N N . ASN A 1 96 ? 22.137 -2.012 -6.387 1.00 59.47 96 ASN A N 1
ATOM 749 C CA . ASN A 1 96 ? 23.093 -2.817 -7.168 1.00 59.47 96 ASN A CA 1
ATOM 750 C C . ASN A 1 96 ? 22.703 -4.304 -7.304 1.00 59.47 96 ASN A C 1
ATOM 752 O O . ASN A 1 96 ? 23.113 -4.952 -8.261 1.00 59.47 96 ASN A O 1
ATOM 756 N N . PHE A 1 97 ? 21.905 -4.855 -6.385 1.00 57.75 97 PHE A N 1
ATOM 757 C CA . PHE A 1 97 ? 21.402 -6.236 -6.444 1.00 57.75 97 PHE A CA 1
ATOM 758 C C . PHE A 1 97 ? 20.117 -6.351 -7.291 1.00 57.75 97 PHE A C 1
ATOM 760 O O . PHE A 1 97 ? 19.879 -7.375 -7.932 1.00 57.75 97 PHE A O 1
ATOM 767 N N . LEU A 1 98 ? 19.313 -5.282 -7.349 1.00 58.75 98 LEU A N 1
ATOM 768 C CA . LEU A 1 98 ? 18.072 -5.173 -8.123 1.00 58.75 98 LEU A CA 1
ATOM 769 C C . LEU A 1 98 ? 18.278 -4.764 -9.589 1.00 58.75 98 LEU A C 1
ATOM 771 O O . LEU A 1 98 ? 17.376 -4.964 -10.393 1.00 58.75 98 LEU A O 1
ATOM 775 N N . HIS A 1 99 ? 19.446 -4.239 -9.965 1.00 60.09 99 HIS A N 1
ATOM 776 C CA . HIS A 1 99 ? 19.762 -3.896 -11.360 1.00 60.09 99 HIS A CA 1
ATOM 777 C C . HIS A 1 99 ? 20.161 -5.107 -12.233 1.00 60.09 99 HIS A C 1
ATOM 779 O O . HIS A 1 99 ? 20.454 -4.945 -13.415 1.00 60.09 99 HIS A O 1
ATOM 785 N N . GLY A 1 100 ? 20.200 -6.322 -11.672 1.00 67.81 100 GLY A N 1
ATOM 786 C CA . GLY A 1 100 ? 20.743 -7.506 -12.343 1.00 67.81 100 GLY A CA 1
ATOM 787 C C . GLY A 1 100 ? 19.718 -8.528 -12.852 1.00 67.81 100 GLY A C 1
ATOM 788 O O . GLY A 1 100 ? 18.513 -8.453 -12.611 1.00 67.81 100 GLY A O 1
ATOM 789 N N . ILE A 1 101 ? 20.250 -9.582 -13.481 1.00 72.12 101 ILE A N 1
ATOM 790 C CA . ILE A 1 101 ? 19.528 -10.778 -13.957 1.00 72.12 101 ILE A CA 1
ATOM 791 C C . ILE A 1 101 ? 18.633 -11.421 -12.878 1.00 72.12 101 ILE A C 1
ATOM 793 O O . ILE A 1 101 ? 17.620 -12.048 -13.192 1.00 72.12 101 ILE A O 1
ATOM 797 N N . LEU A 1 102 ? 18.990 -11.255 -11.600 1.00 77.00 102 LEU A N 1
ATOM 798 C CA . LEU A 1 102 ? 18.271 -11.838 -10.474 1.00 77.00 102 LEU A CA 1
ATOM 799 C C . LEU A 1 102 ? 16.910 -11.173 -10.240 1.00 77.00 102 LEU A C 1
ATOM 801 O O . LEU A 1 102 ? 15.930 -11.888 -10.049 1.00 77.00 102 LEU A O 1
ATOM 805 N N . TYR A 1 103 ? 16.816 -9.842 -10.330 1.00 77.19 103 TYR A N 1
ATOM 806 C CA . TYR A 1 103 ? 15.534 -9.134 -10.253 1.00 77.19 103 TYR A CA 1
ATOM 807 C C . TYR A 1 103 ? 14.583 -9.600 -11.358 1.00 77.19 103 TYR A C 1
ATOM 809 O O . TYR A 1 103 ? 13.435 -9.954 -11.088 1.00 77.19 103 TYR A O 1
ATOM 817 N N . ARG A 1 104 ? 15.097 -9.708 -12.590 1.00 79.31 104 ARG A N 1
ATOM 818 C CA . ARG A 1 104 ? 14.347 -10.237 -13.735 1.00 79.31 104 ARG A CA 1
ATOM 819 C C . ARG A 1 104 ? 13.854 -11.660 -13.479 1.00 79.31 104 ARG A C 1
ATOM 821 O O . ARG A 1 104 ? 12.679 -11.938 -13.703 1.00 79.31 104 ARG A O 1
ATOM 828 N N . ARG A 1 105 ? 14.712 -12.547 -12.961 1.00 83.88 105 ARG A N 1
ATOM 829 C CA . ARG A 1 105 ? 14.344 -13.939 -12.653 1.00 83.88 105 ARG A CA 1
ATOM 830 C C . ARG A 1 105 ? 13.292 -14.029 -11.539 1.00 83.88 105 ARG A C 1
ATOM 832 O O . ARG A 1 105 ? 12.362 -14.820 -11.667 1.00 83.88 105 ARG A O 1
ATOM 839 N N . ILE A 1 106 ? 13.390 -13.201 -10.496 1.00 86.06 106 ILE A N 1
ATOM 840 C CA . ILE A 1 106 ? 12.387 -13.128 -9.419 1.00 86.06 106 ILE A CA 1
ATOM 841 C C . ILE A 1 106 ? 11.041 -12.641 -9.970 1.00 86.06 106 ILE A C 1
ATOM 843 O O . ILE A 1 106 ? 10.016 -13.271 -9.723 1.00 86.06 106 ILE A O 1
ATOM 847 N N . MET A 1 107 ? 11.033 -11.566 -10.760 1.00 85.12 107 MET A N 1
ATOM 848 C CA . MET A 1 107 ? 9.808 -11.017 -11.355 1.00 85.12 107 MET A CA 1
ATOM 849 C C . MET A 1 107 ? 9.143 -11.987 -12.342 1.00 85.12 107 MET A C 1
ATOM 851 O O . MET A 1 107 ? 7.914 -12.083 -12.381 1.00 85.12 107 MET A O 1
ATOM 855 N N . GLN A 1 108 ? 9.939 -12.736 -13.112 1.00 87.44 108 GLN A N 1
ATOM 856 C CA . GLN A 1 108 ? 9.449 -13.808 -13.981 1.00 87.44 108 GLN A CA 1
ATOM 857 C C . GLN A 1 108 ? 8.840 -14.950 -13.167 1.00 87.44 108 GLN A C 1
ATOM 859 O O . GLN A 1 108 ? 7.710 -15.342 -13.443 1.00 87.44 108 GLN A O 1
ATOM 864 N N . PHE A 1 109 ? 9.548 -15.447 -12.146 1.00 91.44 109 PHE A N 1
ATOM 865 C CA . PHE A 1 109 ? 9.043 -16.493 -11.253 1.00 91.44 109 PHE A CA 1
ATOM 866 C C . PHE A 1 109 ? 7.713 -16.085 -10.612 1.00 91.44 109 PHE A C 1
ATOM 868 O O . PHE A 1 109 ? 6.749 -16.846 -10.649 1.00 91.44 109 PHE A O 1
ATOM 875 N N . LEU A 1 110 ? 7.629 -14.856 -10.098 1.00 90.44 110 LEU A N 1
ATOM 876 C CA . LEU A 1 110 ? 6.410 -14.329 -9.491 1.00 90.44 110 LEU A CA 1
ATOM 877 C C . LEU A 1 110 ? 5.274 -14.189 -10.516 1.00 90.44 110 LEU A C 1
ATOM 879 O O . LEU A 1 110 ? 4.124 -14.500 -10.217 1.00 90.44 110 LEU A O 1
ATOM 883 N N . GLY A 1 111 ? 5.595 -13.780 -11.747 1.00 90.69 111 GLY A N 1
ATOM 884 C CA . GLY A 1 111 ? 4.641 -13.744 -12.853 1.00 90.69 111 GLY A CA 1
ATOM 885 C C . GLY A 1 111 ? 4.100 -15.130 -13.217 1.00 90.69 111 GLY A C 1
ATOM 886 O O . GLY A 1 111 ? 2.891 -15.284 -13.386 1.00 90.69 111 GLY A O 1
ATOM 887 N N . PHE A 1 112 ? 4.958 -16.152 -13.266 1.00 92.75 112 PHE A N 1
ATOM 888 C CA . PHE A 1 112 ? 4.533 -17.541 -13.465 1.00 92.75 112 PHE A CA 1
ATOM 889 C C . PHE A 1 112 ? 3.681 -18.056 -12.302 1.00 92.75 112 PHE A C 1
ATOM 891 O O . PHE A 1 112 ? 2.668 -18.709 -12.542 1.00 92.75 112 PHE A O 1
ATOM 898 N N . ALA A 1 113 ? 4.028 -17.715 -11.058 1.00 93.19 113 ALA A N 1
ATOM 899 C CA . ALA A 1 113 ? 3.223 -18.060 -9.889 1.00 93.19 113 ALA A CA 1
ATOM 900 C C . ALA A 1 113 ? 1.811 -17.446 -9.966 1.00 93.19 113 ALA A C 1
ATOM 902 O O . ALA A 1 113 ? 0.827 -18.140 -9.719 1.00 93.19 113 ALA A O 1
ATOM 903 N N . LEU A 1 114 ? 1.692 -16.178 -10.386 1.00 90.69 114 LEU A N 1
ATOM 904 C CA . LEU A 1 114 ? 0.399 -15.516 -10.608 1.00 90.69 114 LEU A CA 1
ATOM 905 C C . LEU A 1 114 ? -0.438 -16.214 -11.687 1.00 90.69 114 LEU A C 1
ATOM 907 O O . LEU A 1 114 ? -1.639 -16.397 -11.500 1.00 90.69 114 LEU A O 1
ATOM 911 N N . ILE A 1 115 ? 0.187 -16.641 -12.789 1.00 92.06 115 ILE A N 1
ATOM 912 C CA . ILE A 1 115 ? -0.485 -17.418 -13.843 1.00 92.06 115 ILE A CA 1
ATOM 913 C C . ILE A 1 115 ? -0.956 -18.772 -13.293 1.00 92.06 115 ILE A C 1
ATOM 915 O O . ILE A 1 115 ? -2.092 -19.168 -13.544 1.00 92.06 115 ILE A O 1
ATOM 919 N N . GLY A 1 116 ? -0.128 -19.452 -12.494 1.00 92.12 116 GLY A N 1
ATOM 920 C CA . GLY A 1 116 ? -0.498 -20.702 -11.825 1.00 92.12 116 GLY A CA 1
ATOM 921 C C . GLY A 1 116 ? -1.722 -20.540 -10.920 1.00 92.12 116 GLY A C 1
ATOM 922 O O . GLY A 1 116 ? -2.694 -21.286 -11.054 1.00 92.12 116 GLY A O 1
ATOM 923 N N . PHE A 1 117 ? -1.732 -19.514 -10.062 1.00 90.81 117 PHE A N 1
ATOM 924 C CA . PHE A 1 117 ? -2.899 -19.200 -9.232 1.00 90.81 117 PHE A CA 1
ATOM 925 C C . PHE A 1 117 ? -4.131 -18.863 -10.062 1.00 90.81 117 PHE A C 1
ATOM 927 O O . PHE A 1 117 ? -5.235 -19.272 -9.712 1.00 90.81 117 PHE A O 1
ATOM 934 N N . ALA A 1 118 ? -3.959 -18.150 -11.171 1.00 90.75 118 ALA A N 1
ATOM 935 C CA . ALA A 1 118 ? -5.064 -17.821 -12.046 1.00 90.75 118 ALA A CA 1
ATOM 936 C C . ALA A 1 118 ? -5.711 -19.065 -12.670 1.00 90.75 118 ALA A C 1
ATOM 938 O O . ALA A 1 118 ? -6.935 -19.148 -12.701 1.00 90.75 118 ALA A O 1
ATOM 939 N N . ILE A 1 119 ? -4.915 -20.045 -13.112 1.00 91.19 119 ILE A N 1
ATOM 940 C CA . ILE A 1 119 ? -5.423 -21.323 -13.635 1.00 91.19 119 ILE A CA 1
ATOM 941 C C . ILE A 1 119 ? -6.199 -22.073 -12.545 1.00 91.19 119 ILE A C 1
ATOM 943 O O . ILE A 1 119 ? -7.297 -22.564 -12.806 1.00 91.19 119 ILE A O 1
ATOM 947 N N . MET A 1 120 ? -5.668 -22.111 -11.319 1.00 88.94 120 MET A N 1
ATOM 948 C CA . MET A 1 120 ? -6.332 -22.753 -10.180 1.00 88.94 120 MET A CA 1
ATOM 949 C C . MET A 1 120 ? -7.685 -22.090 -9.876 1.00 88.94 120 MET A C 1
ATOM 951 O O . MET A 1 120 ? -8.716 -22.754 -9.877 1.00 88.94 120 MET A O 1
ATOM 955 N N . LEU A 1 121 ? -7.704 -20.759 -9.755 1.00 88.81 121 LEU A N 1
ATOM 956 C CA . LEU A 1 121 ? -8.918 -19.968 -9.523 1.00 88.81 121 LEU A CA 1
ATOM 957 C C . LEU A 1 121 ? -9.941 -20.077 -10.660 1.00 88.81 121 LEU A C 1
ATOM 959 O O . LEU A 1 121 ? -11.147 -19.984 -10.415 1.00 88.81 121 LEU A O 1
ATOM 963 N N . PHE A 1 122 ? -9.477 -20.245 -11.898 1.00 88.38 122 PHE A N 1
ATOM 964 C CA . PHE A 1 122 ? -10.344 -20.448 -13.054 1.00 88.38 122 PHE A CA 1
ATOM 965 C C . PHE A 1 122 ? -10.997 -21.831 -13.010 1.00 88.38 122 PHE A C 1
ATOM 967 O O . PHE A 1 122 ? -12.211 -21.929 -13.180 1.00 88.38 122 PHE A O 1
ATOM 974 N N . ARG A 1 123 ? -10.223 -22.882 -12.698 1.00 86.00 123 ARG A N 1
ATOM 975 C CA . ARG A 1 123 ? -10.744 -24.241 -12.492 1.00 86.00 123 ARG A CA 1
ATOM 976 C C . ARG A 1 123 ? -11.778 -24.264 -11.369 1.00 86.00 123 ARG A C 1
ATOM 978 O O . ARG A 1 123 ? -12.878 -24.762 -11.584 1.00 86.00 123 ARG A O 1
ATOM 985 N N . ASP A 1 124 ? -11.466 -23.663 -10.224 1.00 85.69 124 ASP A N 1
ATOM 986 C CA . ASP A 1 124 ? -12.391 -23.575 -9.090 1.00 85.69 124 ASP A CA 1
ATOM 987 C C . ASP A 1 124 ? -13.662 -22.801 -9.467 1.00 85.69 124 ASP A C 1
ATOM 989 O O . ASP A 1 124 ? -14.772 -23.183 -9.099 1.00 85.69 124 ASP A O 1
ATOM 993 N N . GLY A 1 125 ? -13.517 -21.737 -10.264 1.00 82.94 125 GLY A N 1
ATOM 994 C CA . GLY A 1 125 ? -14.642 -20.981 -10.811 1.00 82.94 125 GLY A CA 1
ATOM 995 C C . GLY A 1 125 ? -15.541 -21.799 -11.744 1.00 82.94 125 GLY A C 1
ATOM 996 O O . GLY A 1 125 ? -16.758 -21.642 -11.686 1.00 82.94 125 GLY A O 1
ATOM 997 N N . LEU A 1 126 ? -14.970 -22.674 -12.576 1.00 82.06 126 LEU A N 1
ATOM 998 C CA . LEU A 1 126 ? -15.719 -23.547 -13.489 1.00 82.06 126 LEU A CA 1
ATOM 999 C C . LEU A 1 126 ? -16.394 -24.725 -12.775 1.00 82.06 126 LEU A C 1
ATOM 1001 O O . LEU A 1 126 ? -17.512 -25.090 -13.140 1.00 82.06 126 LEU A O 1
ATOM 1005 N N . ILE A 1 127 ? -15.744 -25.292 -11.753 1.00 81.44 127 ILE A N 1
ATOM 1006 C CA . ILE A 1 127 ? -16.332 -26.326 -10.887 1.00 81.44 127 ILE A CA 1
ATOM 1007 C C . ILE A 1 127 ? -17.535 -25.744 -10.138 1.00 81.44 127 ILE A C 1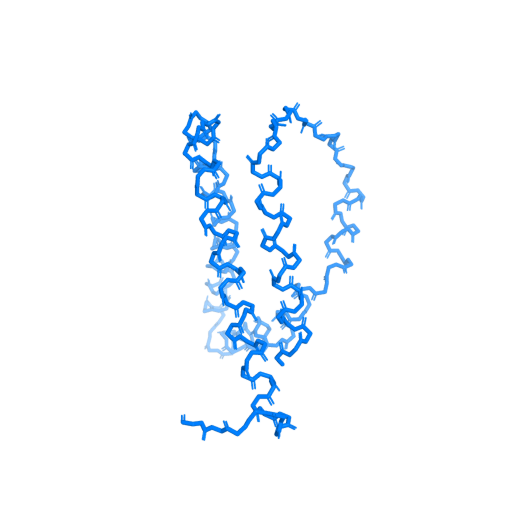
ATOM 1009 O O . ILE A 1 127 ? -18.602 -26.350 -10.122 1.00 81.44 127 ILE A O 1
ATOM 1013 N N . PHE A 1 128 ? -17.402 -24.535 -9.582 1.00 78.38 128 PHE A N 1
ATOM 1014 C CA . PHE A 1 128 ? -18.498 -23.867 -8.875 1.00 78.38 128 PHE A CA 1
ATOM 1015 C C . PHE A 1 128 ? -19.700 -23.547 -9.783 1.00 78.38 128 PHE A C 1
ATOM 1017 O O . PHE A 1 128 ? -20.837 -23.549 -9.324 1.00 78.38 128 PHE A O 1
ATOM 1024 N N . LEU A 1 129 ? -19.464 -23.302 -11.076 1.00 77.94 129 LEU A N 1
ATOM 1025 C CA . LEU A 1 129 ? -20.519 -23.095 -12.075 1.00 77.94 129 LEU A CA 1
ATOM 1026 C C . LEU A 1 129 ? -21.112 -24.401 -12.635 1.00 77.94 129 LEU A C 1
ATOM 1028 O O . LEU A 1 129 ? -21.985 -24.343 -13.497 1.00 77.94 129 LEU A O 1
ATOM 1032 N N . GLY A 1 130 ? -20.653 -25.569 -12.174 1.00 70.44 130 GLY A N 1
ATOM 1033 C CA . GLY A 1 130 ? -21.186 -26.871 -12.587 1.00 70.44 130 GLY A CA 1
ATOM 1034 C C . GLY A 1 130 ? -20.809 -27.302 -14.010 1.00 70.44 130 GLY A C 1
ATOM 1035 O O . GLY A 1 130 ? -21.372 -28.265 -14.520 1.00 70.44 130 GLY A O 1
ATOM 1036 N N . ILE A 1 131 ? -19.861 -26.612 -14.655 1.00 72.38 131 ILE A N 1
ATOM 1037 C CA . ILE A 1 131 ? -19.405 -26.909 -16.027 1.00 72.38 131 ILE A CA 1
ATOM 1038 C C . ILE A 1 131 ? -18.387 -28.066 -16.031 1.00 72.38 131 ILE A C 1
ATOM 1040 O O . ILE A 1 131 ? -18.268 -28.795 -17.012 1.00 72.38 131 ILE A O 1
ATOM 1044 N N . LEU A 1 132 ? -17.669 -28.264 -14.920 1.00 63.38 132 LEU A N 1
ATOM 1045 C CA . LEU A 1 132 ? -16.736 -29.371 -14.697 1.00 63.38 132 LEU A CA 1
ATOM 1046 C C . LEU A 1 132 ? -17.251 -30.243 -13.547 1.00 63.38 132 LEU A C 1
ATOM 1048 O O . LEU A 1 132 ? -17.333 -29.779 -12.411 1.00 63.38 132 LEU A O 1
ATOM 1052 N N . HIS A 1 133 ? -17.577 -31.505 -13.836 1.00 54.34 133 HIS A N 1
ATOM 1053 C CA . HIS A 1 133 ? -17.866 -32.500 -12.803 1.00 54.34 133 HIS A CA 1
ATOM 1054 C C . HIS A 1 133 ? -16.558 -32.883 -12.098 1.00 54.34 133 HIS A C 1
ATOM 1056 O O . HIS A 1 133 ? -15.544 -33.104 -12.764 1.00 54.34 133 HIS A O 1
ATOM 1062 N N . GLN A 1 134 ? -16.568 -32.919 -10.762 1.00 56.72 134 GLN A N 1
ATOM 1063 C CA . GLN A 1 134 ? -15.429 -33.405 -9.982 1.00 56.72 134 GLN A CA 1
ATOM 1064 C C . GLN A 1 134 ? -15.179 -34.873 -10.351 1.00 56.72 134 GLN A C 1
ATOM 1066 O O . GLN A 1 134 ? -16.044 -35.716 -10.125 1.00 56.72 134 GLN A O 1
ATOM 1071 N N . GLY A 1 135 ? -14.032 -35.138 -10.978 1.00 53.16 135 GLY A N 1
ATOM 1072 C CA . GLY A 1 135 ? -13.458 -36.478 -11.088 1.00 53.16 135 GLY A CA 1
ATOM 1073 C C . GLY A 1 135 ? -12.628 -36.789 -9.857 1.00 53.16 135 GLY A C 1
ATOM 1074 O O . GLY A 1 135 ? -11.948 -35.847 -9.380 1.00 53.16 135 GLY A O 1
#

Sequence (135 aa):
SLFGSVFLLYLGTKSIRTANAEITDFTPRPLLLKELMITNLVNPNPYLFWFTVGAPLMVRSFQQTWGSGITFLFSFYLGLCGVKLLLAIAAGKSRNFLHGILYRRIMQFLGFALIGFAIMLFRDGLIFLGILHQG

Foldseek 3Di:
DQVLLVVLLVVLVVLLVVLPDQPDPDDDDDDDPVVVVVVVVPDCVVVCCCVPPVVVVLVVLVVVDVVSNVVSVVVVVCVVVVVVVVVVVVCVVCVVVCNDPVVSVVSNVVSVVSNVVSVVVNVVVCVVVVVDDDD

Radius of gyration: 21.55 Å; chains: 1; bounding box: 44×57×50 Å

Secondary structure (DSSP, 8-state):
-HHHHHHHHHHHHHHHHHHTS------PPPPPHHHHHHHHHH-HHHHHHIIIIIHHHHHHHHHH-HHHHHHHHHHHHHHHHHHHHHHHHHHHHTHHHHTSHHHHHHHHHHHHHHHHHHHHHHHHHHHHTTSS---

pLDDT: mean 84.78, std 10.82, range [53.16, 96.38]